Protein AF-Q83UZ7-F1 (afdb_monomer)

pLDDT: mean 91.89, std 6.73, range [69.44, 97.19]

Structure (mmCIF, N/CA/C/O backbone):
data_AF-Q83UZ7-F1
#
_entry.id   AF-Q83UZ7-F1
#
loop_
_atom_site.group_PDB
_atom_site.id
_atom_site.type_symbol
_atom_site.label_atom_id
_atom_site.label_alt_id
_atom_site.label_comp_id
_atom_site.label_asym_id
_atom_site.label_entity_id
_atom_site.label_seq_id
_atom_site.pdbx_PDB_ins_code
_atom_site.Cartn_x
_atom_site.Cartn_y
_atom_site.Cartn_z
_atom_site.occupancy
_atom_site.B_iso_or_equiv
_atom_site.auth_seq_id
_atom_site.auth_comp_id
_atom_site.auth_asym_id
_atom_site.auth_atom_id
_atom_site.pdbx_PDB_model_num
ATOM 1 N N . LEU A 1 1 ? 24.169 -5.501 -16.379 1.00 70.19 1 LEU A N 1
ATOM 2 C CA . LEU A 1 1 ? 23.725 -5.234 -14.991 1.00 70.19 1 LEU A CA 1
ATOM 3 C C . LEU A 1 1 ? 22.826 -3.997 -14.892 1.00 70.19 1 LEU A C 1
ATOM 5 O O . LEU A 1 1 ? 21.701 -4.140 -14.445 1.00 70.19 1 LEU A O 1
ATOM 9 N N . GLY A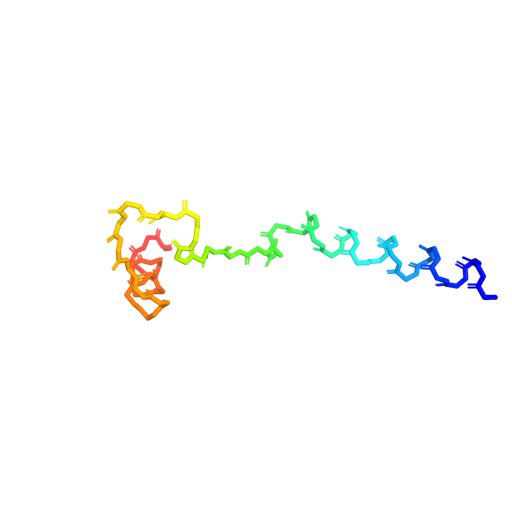 1 2 ? 23.237 -2.809 -15.362 1.00 80.88 2 GLY A N 1
ATOM 10 C CA . GLY A 1 2 ? 22.404 -1.595 -15.238 1.00 80.88 2 GLY A CA 1
ATOM 11 C C . GLY A 1 2 ? 21.039 -1.636 -15.952 1.00 80.88 2 GLY A C 1
ATOM 12 O O . GLY A 1 2 ? 20.045 -1.195 -15.385 1.00 80.88 2 GLY A O 1
ATOM 13 N N . ARG A 1 3 ? 20.957 -2.206 -17.169 1.00 85.19 3 ARG A N 1
ATOM 14 C CA . ARG A 1 3 ? 19.674 -2.324 -17.900 1.00 85.19 3 ARG A CA 1
ATOM 15 C C . ARG A 1 3 ? 18.688 -3.271 -17.215 1.00 85.19 3 ARG A C 1
ATOM 17 O O . ARG A 1 3 ? 17.560 -2.874 -16.971 1.00 85.19 3 ARG A O 1
ATOM 24 N N . SER A 1 4 ? 19.146 -4.458 -16.822 1.00 90.12 4 SER A N 1
ATOM 25 C CA . SER A 1 4 ? 18.312 -5.450 -16.133 1.00 90.12 4 SER A CA 1
ATOM 26 C C . SER A 1 4 ? 17.816 -4.957 -14.770 1.00 90.12 4 SER A C 1
ATOM 28 O O . SER A 1 4 ? 16.687 -5.238 -14.387 1.00 90.12 4 SER A O 1
ATOM 30 N N . TYR A 1 5 ? 18.630 -4.178 -14.047 1.00 95.56 5 TYR A N 1
ATOM 31 C CA . TYR A 1 5 ? 18.206 -3.550 -12.793 1.00 95.56 5 TYR A CA 1
ATOM 32 C C . TYR A 1 5 ? 17.115 -2.495 -13.023 1.00 95.56 5 TYR A C 1
ATOM 34 O O . TYR A 1 5 ? 16.097 -2.492 -12.336 1.00 95.56 5 TYR A O 1
ATOM 42 N N . LYS A 1 6 ? 17.281 -1.641 -14.042 1.00 96.19 6 LYS A N 1
ATOM 43 C CA . LYS A 1 6 ? 16.262 -0.657 -14.432 1.00 96.19 6 LYS A CA 1
ATOM 44 C C . LYS A 1 6 ? 14.941 -1.327 -14.828 1.00 96.19 6 LYS A C 1
ATOM 46 O O . LYS A 1 6 ? 13.886 -0.865 -14.416 1.00 96.19 6 LYS A O 1
ATOM 51 N N . GLU A 1 7 ? 14.994 -2.404 -15.605 1.00 96.94 7 GLU A N 1
ATOM 52 C CA . GLU A 1 7 ? 13.806 -3.167 -16.013 1.00 96.94 7 GLU A CA 1
ATOM 53 C C . GLU A 1 7 ? 13.079 -3.787 -14.814 1.00 96.94 7 GLU A C 1
ATOM 55 O O . GLU A 1 7 ? 11.853 -3.739 -14.757 1.00 96.94 7 GLU A O 1
ATOM 60 N N . ALA A 1 8 ? 13.815 -4.321 -13.835 1.00 96.44 8 ALA A N 1
ATOM 61 C CA . ALA A 1 8 ? 13.227 -4.854 -12.608 1.00 96.44 8 ALA A CA 1
ATOM 62 C C . ALA A 1 8 ? 12.521 -3.766 -11.782 1.00 96.44 8 ALA A C 1
ATOM 64 O O .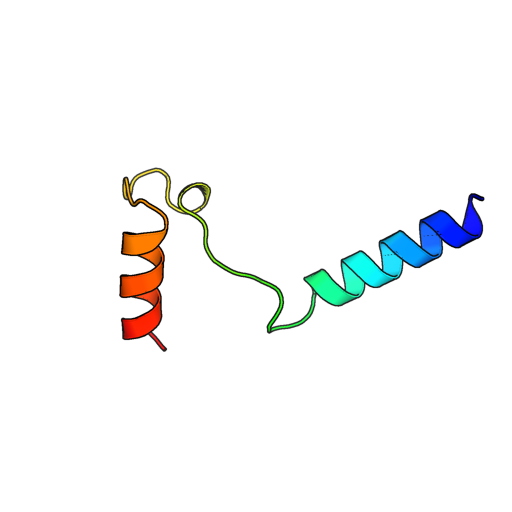 ALA A 1 8 ? 11.402 -3.978 -11.322 1.00 96.44 8 ALA A O 1
ATOM 65 N N . LEU A 1 9 ? 13.136 -2.586 -11.644 1.00 96.88 9 LEU A N 1
ATOM 66 C CA . LEU A 1 9 ? 12.520 -1.458 -10.940 1.00 96.88 9 LEU A CA 1
ATOM 67 C C . LEU A 1 9 ? 11.257 -0.951 -11.642 1.00 96.88 9 LEU A C 1
ATOM 69 O O . LEU A 1 9 ? 10.272 -0.666 -10.974 1.00 96.88 9 LEU A O 1
ATOM 73 N N . LEU A 1 10 ? 11.261 -0.862 -12.976 1.00 97.19 10 LEU A N 1
ATOM 74 C CA . LEU A 1 10 ? 10.075 -0.444 -13.729 1.00 97.19 10 LEU A CA 1
ATOM 75 C C . LEU A 1 10 ? 8.909 -1.418 -13.538 1.00 97.19 10 LEU A C 1
ATOM 77 O O . LEU A 1 10 ? 7.792 -0.968 -13.311 1.00 97.1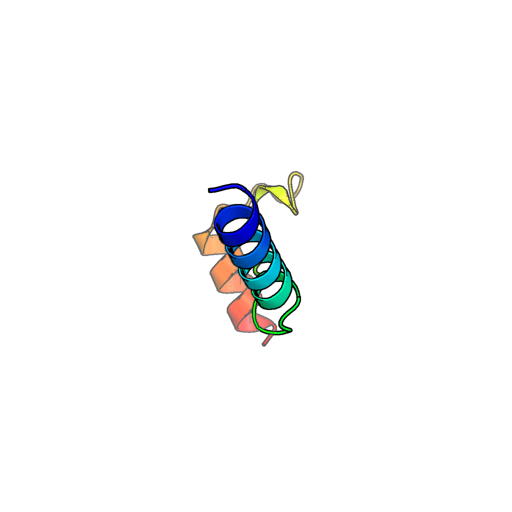9 10 LEU A O 1
ATOM 81 N N . LYS A 1 11 ? 9.177 -2.729 -13.548 1.00 95.81 11 LYS A N 1
ATOM 82 C CA . LYS A 1 11 ? 8.158 -3.750 -13.253 1.00 95.81 11 LYS A CA 1
ATOM 83 C C . LYS A 1 11 ? 7.610 -3.638 -11.830 1.00 95.81 11 LYS A C 1
ATOM 85 O O . LYS A 1 11 ? 6.418 -3.823 -11.624 1.00 95.81 11 LYS A O 1
ATOM 90 N N . LEU A 1 12 ? 8.466 -3.334 -10.851 1.00 94.38 12 LEU A N 1
ATOM 91 C CA . LEU A 1 12 ? 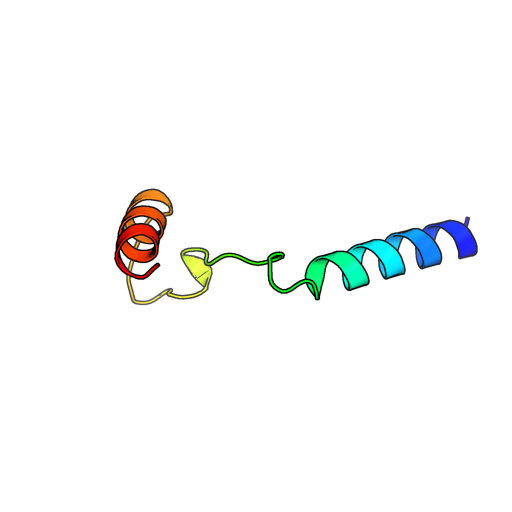8.028 -3.120 -9.471 1.00 94.38 12 LEU A CA 1
ATOM 92 C C . LEU A 1 12 ? 7.130 -1.882 -9.355 1.00 94.38 12 LEU A C 1
ATOM 94 O O . LEU A 1 12 ? 6.090 -1.947 -8.715 1.00 94.38 12 LEU A O 1
ATOM 98 N N . ILE A 1 13 ? 7.506 -0.777 -10.003 1.00 94.69 13 ILE A N 1
ATOM 99 C CA . ILE A 1 13 ? 6.692 0.446 -10.029 1.00 94.69 13 ILE A CA 1
ATOM 100 C C . ILE A 1 13 ? 5.339 0.178 -10.692 1.00 94.69 13 ILE A C 1
ATOM 102 O O . ILE A 1 13 ? 4.317 0.579 -10.149 1.00 94.69 13 ILE A O 1
ATOM 106 N N . GLU A 1 14 ? 5.321 -0.513 -11.834 1.00 95.12 14 GLU A N 1
ATOM 107 C CA . GLU A 1 14 ? 4.083 -0.902 -12.520 1.00 95.12 14 GLU A CA 1
ATOM 108 C C . GLU A 1 14 ? 3.171 -1.730 -11.607 1.00 95.12 14 GLU A C 1
ATOM 110 O O . GLU A 1 14 ? 1.979 -1.447 -11.524 1.00 95.12 14 GLU A O 1
ATOM 115 N N . HIS A 1 15 ? 3.735 -2.683 -10.856 1.00 91.75 15 HIS A N 1
ATOM 116 C CA . HIS A 1 15 ? 2.990 -3.428 -9.846 1.00 91.75 15 HIS A CA 1
ATOM 117 C C . HIS A 1 15 ? 2.414 -2.505 -8.767 1.00 91.75 15 HIS A C 1
ATOM 119 O O . HIS A 1 15 ? 1.216 -2.557 -8.540 1.00 91.75 15 HIS A O 1
ATOM 125 N N . CYS A 1 16 ? 3.217 -1.626 -8.160 1.00 91.38 16 CYS A N 1
ATOM 126 C CA . CYS A 1 16 ? 2.767 -0.703 -7.109 1.00 91.38 16 CYS A CA 1
ATOM 127 C C . CYS A 1 16 ? 1.703 0.315 -7.561 1.00 91.38 16 CYS A C 1
ATOM 129 O O . CYS A 1 16 ? 1.089 0.951 -6.712 1.00 91.38 16 CYS A O 1
ATOM 131 N N . LEU A 1 17 ? 1.516 0.516 -8.868 1.00 91.06 17 LEU A N 1
ATOM 132 C CA . LEU A 1 17 ? 0.484 1.396 -9.426 1.00 91.06 17 LEU A CA 1
ATOM 133 C C . LEU A 1 17 ? -0.825 0.657 -9.757 1.00 91.06 17 LEU A C 1
ATOM 135 O O . LEU A 1 17 ? -1.790 1.298 -10.172 1.00 91.06 17 LEU A O 1
ATOM 139 N N . SER A 1 18 ? -0.864 -0.671 -9.617 1.00 92.12 18 SER A N 1
ATOM 140 C CA . SER A 1 18 ? -2.082 -1.461 -9.811 1.00 92.12 18 SER A CA 1
ATOM 141 C C . SER A 1 18 ? -3.126 -1.107 -8.742 1.00 92.12 18 SER A C 1
ATOM 143 O O . SER A 1 18 ? -2.749 -0.941 -7.586 1.00 92.12 18 SER A O 1
ATOM 145 N N . PRO A 1 19 ? -4.429 -1.033 -9.069 1.00 82.00 19 PRO A N 1
ATOM 146 C CA . PRO A 1 19 ? -5.477 -0.732 -8.088 1.00 82.00 19 PRO A CA 1
ATOM 147 C C . PRO A 1 19 ? -5.540 -1.749 -6.938 1.00 82.00 19 PRO A C 1
ATOM 149 O O . PRO A 1 19 ? -5.851 -1.374 -5.815 1.00 82.00 19 PRO A O 1
ATOM 152 N N . ASP A 1 20 ? -5.189 -3.010 -7.204 1.00 82.38 20 ASP A N 1
ATOM 153 C CA . ASP A 1 20 ? -5.092 -4.072 -6.191 1.00 82.38 20 ASP A CA 1
ATOM 154 C C . ASP A 1 20 ? -3.756 -4.071 -5.428 1.00 82.38 20 ASP A C 1
ATOM 156 O O . ASP A 1 20 ? -3.565 -4.844 -4.490 1.00 82.38 20 ASP A O 1
ATOM 160 N N . ALA A 1 21 ? -2.788 -3.256 -5.856 1.00 80.94 21 ALA A N 1
ATOM 161 C CA . ALA A 1 21 ? -1.498 -3.149 -5.196 1.00 80.94 21 ALA A CA 1
ATOM 162 C C . ALA A 1 21 ? -1.543 -2.013 -4.183 1.00 80.94 21 ALA A C 1
ATOM 164 O O . ALA A 1 21 ? -1.395 -0.834 -4.496 1.00 80.94 21 ALA A O 1
ATOM 165 N N . GLY A 1 22 ? -1.746 -2.396 -2.936 1.00 79.50 22 GLY A N 1
ATOM 166 C CA . GLY A 1 22 ? -1.857 -1.474 -1.828 1.00 79.50 22 GLY A CA 1
ATOM 167 C C . GLY A 1 22 ? -2.421 -2.193 -0.618 1.00 79.50 22 GLY A C 1
ATOM 168 O O . GLY A 1 22 ? -2.697 -3.388 -0.647 1.00 79.50 22 GLY A O 1
ATOM 169 N N . GLY A 1 23 ? -2.549 -1.455 0.465 1.00 87.19 23 GLY A N 1
ATOM 170 C CA . GLY A 1 23 ? -3.050 -1.943 1.734 1.00 87.19 23 GLY A CA 1
ATOM 171 C C . GLY A 1 23 ? -2.739 -0.901 2.785 1.00 87.19 23 GLY A C 1
ATOM 172 O O . GLY A 1 23 ? -1.804 -0.111 2.626 1.00 87.19 23 GLY A O 1
ATOM 173 N N . TYR A 1 24 ? -3.537 -0.877 3.838 1.00 92.25 24 TYR A N 1
ATOM 174 C CA . TYR A 1 24 ? -3.280 0.011 4.951 1.00 92.25 24 TYR A CA 1
ATOM 175 C C . TYR A 1 24 ? -2.433 -0.697 5.997 1.00 92.25 24 TYR A C 1
ATOM 177 O O . TYR A 1 24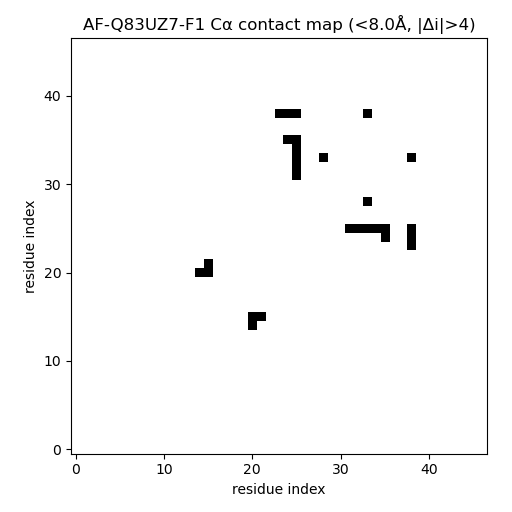 ? -2.616 -1.880 6.293 1.00 92.25 24 TYR A O 1
ATOM 185 N N . THR A 1 25 ? -1.519 0.055 6.587 1.00 94.19 25 THR A N 1
ATOM 186 C CA . THR A 1 25 ? -0.738 -0.372 7.741 1.00 94.19 25 THR A CA 1
ATOM 187 C C . THR A 1 25 ? -1.059 0.525 8.936 1.00 94.19 25 THR A C 1
ATOM 189 O O . THR A 1 25 ? -1.458 1.680 8.765 1.00 94.19 25 THR A O 1
ATOM 192 N N . PRO A 1 26 ? -0.811 0.072 10.176 1.00 97.00 26 PRO A N 1
ATOM 193 C CA . PRO A 1 26 ? -0.951 0.923 11.356 1.00 97.00 26 PRO A CA 1
ATOM 194 C C . PRO A 1 26 ? -0.178 2.248 11.292 1.00 97.00 26 PRO A C 1
ATOM 196 O O . PRO A 1 26 ? -0.581 3.237 11.902 1.00 97.00 26 PRO A O 1
ATOM 199 N N . SER A 1 27 ? 0.932 2.291 10.548 1.00 96.06 27 SER A N 1
ATOM 200 C CA . SER A 1 27 ? 1.756 3.499 10.408 1.00 96.06 27 SER A CA 1
ATOM 201 C C . SER A 1 27 ? 1.084 4.599 9.581 1.00 96.06 27 SER A C 1
ATOM 203 O O . SER A 1 27 ? 1.457 5.762 9.727 1.00 96.06 27 SER A O 1
ATOM 205 N N . ASP A 1 28 ? 0.072 4.260 8.780 1.00 94.94 28 ASP A N 1
ATOM 206 C CA . ASP A 1 28 ? -0.757 5.227 8.053 1.00 94.94 28 ASP A CA 1
ATOM 207 C C . ASP A 1 28 ? -1.752 5.947 8.988 1.00 94.94 28 ASP A C 1
ATOM 209 O O . ASP A 1 28 ? -2.188 7.063 8.702 1.00 94.94 28 ASP A O 1
ATOM 213 N N . PHE A 1 29 ? -2.052 5.354 10.154 1.00 94.75 29 PHE A N 1
ATOM 214 C CA . PHE A 1 29 ? -2.995 5.870 11.156 1.00 94.75 29 PHE A CA 1
ATOM 215 C C . PHE A 1 29 ? -2.369 5.955 12.562 1.00 94.7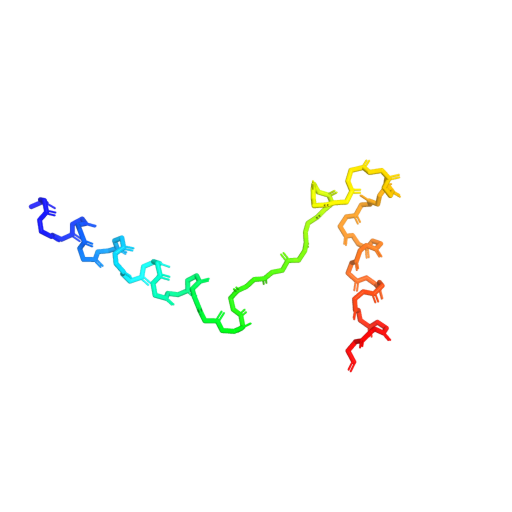5 29 PHE A C 1
ATOM 217 O O . PHE A 1 29 ? -2.886 5.368 13.517 1.00 94.75 29 PHE A O 1
ATOM 224 N N . PRO A 1 30 ? -1.283 6.729 12.754 1.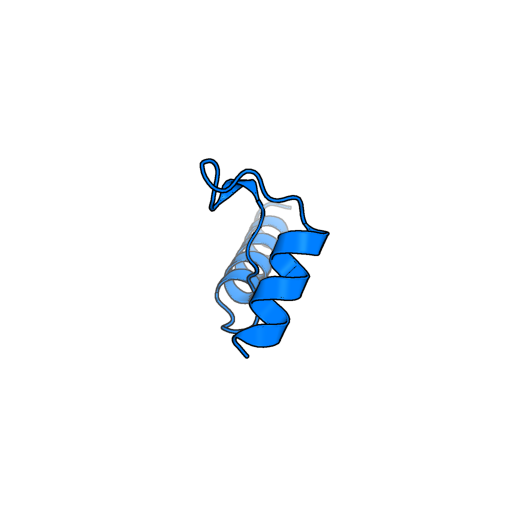00 94.75 30 PRO A N 1
ATOM 225 C CA . PRO A 1 30 ? -0.480 6.689 13.981 1.00 94.75 30 PRO A CA 1
ATOM 226 C C . PRO A 1 30 ? -1.240 7.103 15.253 1.00 94.75 30 PRO A C 1
ATOM 228 O O . PRO A 1 30 ? -0.833 6.748 16.356 1.00 94.75 30 PRO A O 1
ATOM 231 N N . VAL A 1 31 ? -2.341 7.848 15.113 1.00 97.19 31 VAL A N 1
ATOM 232 C CA . VAL A 1 31 ? -3.181 8.317 16.231 1.00 97.19 31 VAL A CA 1
ATOM 233 C C . VAL A 1 31 ? -4.260 7.294 16.617 1.00 97.19 31 VAL A C 1
ATOM 235 O O . VAL A 1 31 ? -4.810 7.370 17.711 1.00 97.19 31 VAL A O 1
ATOM 238 N N . ALA A 1 32 ? -4.564 6.326 15.746 1.00 96.00 32 ALA A N 1
ATOM 239 C CA . ALA A 1 32 ? -5.597 5.321 15.995 1.00 96.00 32 ALA A CA 1
ATOM 240 C C . ALA A 1 32 ? -5.127 4.200 16.941 1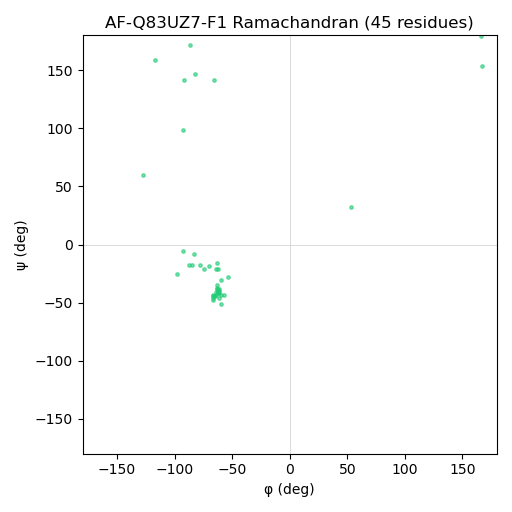.00 96.00 32 ALA A C 1
ATOM 242 O O . ALA A 1 32 ? -5.960 3.507 17.514 1.00 96.00 32 ALA A O 1
ATOM 243 N N . HIS A 1 33 ? -3.808 4.042 17.127 1.00 95.38 33 HIS A N 1
ATOM 244 C CA . HIS A 1 33 ? -3.196 3.021 17.991 1.00 95.38 33 HIS A CA 1
ATOM 245 C C . HIS A 1 33 ? -3.654 1.578 17.701 1.00 95.38 33 HIS A C 1
ATOM 247 O O . HIS A 1 33 ? -3.696 0.752 18.608 1.00 95.38 33 HIS A O 1
ATOM 253 N N . LEU A 1 34 ? -3.958 1.279 16.436 1.00 97.00 34 LEU A N 1
ATOM 254 C CA . LEU A 1 34 ? -4.386 -0.045 15.989 1.00 97.00 34 LEU A CA 1
ATOM 255 C C . LEU A 1 34 ? -3.186 -0.965 15.759 1.00 97.00 34 LEU A C 1
ATOM 257 O O . LEU A 1 34 ? -2.127 -0.528 15.299 1.00 97.00 34 LEU A O 1
ATOM 261 N N . ASN A 1 35 ? -3.361 -2.253 16.025 1.00 96.25 35 ASN A N 1
ATOM 262 C CA . ASN A 1 35 ? -2.501 -3.290 15.465 1.00 96.25 35 ASN A CA 1
ATOM 263 C C . ASN A 1 35 ? -3.013 -3.738 14.077 1.00 96.25 35 ASN A C 1
ATOM 265 O O . ASN A 1 35 ? -4.085 -3.326 13.641 1.00 96.25 35 ASN A O 1
ATOM 269 N N . GLN A 1 36 ? -2.238 -4.563 13.360 1.00 96.00 36 GLN A N 1
ATOM 270 C CA . GLN A 1 36 ? -2.611 -4.991 12.003 1.00 96.00 36 GLN A CA 1
ATOM 271 C C . GLN A 1 36 ? -3.929 -5.783 11.977 1.00 96.00 36 GLN A C 1
ATOM 273 O O . GLN A 1 36 ? -4.730 -5.556 11.085 1.00 96.00 36 GLN A O 1
ATOM 278 N N . GLN A 1 37 ? -4.194 -6.642 12.968 1.00 97.00 37 GLN A N 1
ATOM 279 C CA . GLN A 1 37 ? -5.433 -7.426 13.023 1.00 97.00 37 GLN A CA 1
ATOM 280 C C . GLN A 1 37 ? -6.662 -6.530 13.211 1.00 97.00 37 GLN A C 1
ATOM 282 O O . GLN A 1 37 ? -7.650 -6.700 12.514 1.00 97.00 37 GLN A O 1
ATOM 287 N N . GLU A 1 38 ? -6.588 -5.553 14.118 1.00 97.12 38 GLU A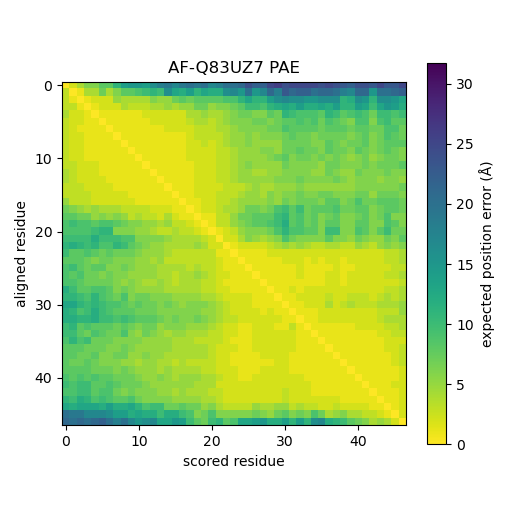 N 1
ATOM 288 C CA . GLU A 1 38 ? -7.688 -4.601 14.342 1.00 97.12 38 GLU A CA 1
ATOM 289 C C . GLU A 1 38 ? -7.969 -3.754 13.095 1.00 97.12 38 GLU A C 1
ATOM 291 O O . GLU A 1 38 ? -9.121 -3.456 12.794 1.00 97.12 38 GLU A O 1
ATOM 296 N N . LEU A 1 39 ? -6.920 -3.364 12.364 1.00 96.44 39 LEU A N 1
ATOM 297 C CA . LEU A 1 39 ? -7.055 -2.642 11.102 1.00 96.44 39 LEU A CA 1
ATOM 298 C C . LEU A 1 39 ? -7.699 -3.516 10.018 1.00 96.44 39 LEU A C 1
ATOM 300 O O . LEU A 1 39 ? -8.617 -3.055 9.345 1.00 96.44 39 LEU A O 1
ATOM 304 N N . ASP A 1 40 ? -7.248 -4.761 9.872 1.00 95.00 40 ASP A N 1
ATOM 305 C CA . ASP A 1 40 ? -7.783 -5.709 8.891 1.00 95.00 40 ASP A CA 1
ATOM 306 C C . ASP A 1 40 ? -9.267 -6.020 9.162 1.00 95.00 40 ASP A C 1
ATOM 308 O O . ASP A 1 40 ? -10.064 -6.055 8.225 1.00 95.00 40 ASP A O 1
ATOM 312 N N . ASP A 1 41 ? -9.656 -6.171 10.434 1.00 95.94 41 ASP A N 1
ATOM 313 C CA . ASP A 1 41 ? -11.049 -6.400 10.837 1.00 95.94 41 ASP A CA 1
ATOM 314 C C . ASP A 1 41 ? -11.952 -5.218 10.434 1.00 95.94 41 ASP A C 1
ATOM 316 O O . ASP A 1 41 ? -13.043 -5.428 9.910 1.00 95.94 41 ASP A O 1
ATOM 320 N N . ILE A 1 42 ? -11.485 -3.975 10.613 1.00 95.06 42 ILE A N 1
ATOM 321 C CA . ILE A 1 42 ? -12.220 -2.766 10.201 1.00 95.06 42 ILE A CA 1
ATOM 322 C C . ILE A 1 42 ? -12.343 -2.688 8.675 1.00 95.06 42 ILE A C 1
ATOM 324 O O . ILE A 1 42 ? -13.405 -2.343 8.162 1.00 95.06 42 ILE A O 1
ATOM 328 N N . LEU A 1 43 ? -11.271 -2.983 7.935 1.00 92.94 43 LEU A N 1
ATOM 329 C CA . LEU A 1 43 ? -11.299 -2.944 6.469 1.00 92.94 43 LEU A CA 1
ATOM 330 C C . LEU A 1 43 ? -12.276 -3.976 5.897 1.00 92.94 43 LEU A C 1
ATOM 332 O O . LEU A 1 43 ? -13.011 -3.655 4.967 1.00 92.94 43 LEU A O 1
ATOM 336 N N . ALA A 1 44 ? -12.353 -5.159 6.509 1.00 92.62 44 ALA A N 1
ATOM 337 C CA . ALA A 1 44 ? -13.311 -6.195 6.135 1.00 92.62 44 ALA A CA 1
ATOM 338 C C . ALA A 1 44 ? -14.784 -5.795 6.364 1.00 92.62 44 ALA A C 1
ATOM 340 O O . ALA A 1 44 ? -15.669 -6.399 5.762 1.00 92.62 44 ALA A O 1
ATOM 341 N N . GLU A 1 45 ? -15.064 -4.809 7.224 1.00 94.19 45 GLU A N 1
ATOM 342 C CA . GLU A 1 45 ? -16.412 -4.247 7.404 1.00 94.19 45 GLU A CA 1
ATOM 343 C C . GLU A 1 45 ? -16.759 -3.143 6.385 1.00 94.19 45 GLU A C 1
ATOM 345 O O . GLU A 1 45 ? -17.935 -2.793 6.252 1.00 94.19 45 GLU A O 1
ATOM 350 N N . ILE A 1 46 ? -15.760 -2.553 5.716 1.00 87.62 46 ILE A N 1
ATOM 351 C CA . ILE A 1 46 ? -15.919 -1.392 4.819 1.00 87.62 46 ILE A CA 1
ATOM 352 C C . ILE A 1 46 ? -16.011 -1.807 3.338 1.00 87.62 46 ILE A C 1
ATOM 354 O O . ILE A 1 46 ? -16.606 -1.062 2.552 1.00 87.62 46 ILE A O 1
ATOM 358 N N . ASP A 1 47 ? -15.452 -2.965 2.973 1.00 69.44 47 ASP A N 1
ATOM 359 C CA . ASP A 1 47 ? -15.630 -3.614 1.658 1.00 69.44 47 ASP A CA 1
ATOM 360 C C . ASP A 1 47 ? -17.076 -4.104 1.421 1.00 69.44 47 ASP A C 1
ATOM 362 O O . ASP A 1 47 ? -17.574 -3.947 0.276 1.00 69.44 47 ASP A O 1
#

Sequence (47 aa):
LGRSYKEALLKLIEHCLSPDAGGYTPSDFPVAHLNQQELDDILAEID

Mean predicted aligned error: 5.23 Å

Radius of gyration: 15.84 Å; Cα contacts (8 Å, |Δi|>4): 14; chains: 1; bounding box: 40×16×36 Å

Solvent-accessible surface area (backbone atoms only — not comparable to full-atom values): 3000 Å² total; per-residue (Å²): 110,72,66,63,52,52,54,52,51,52,52,50,50,55,48,60,69,36,92,83,41,77,81,89,54,45,81,82,42,71,88,72,74,51,53,66,66,61,49,51,56,53,51,69,74,72,114

Secondary structure (DSSP, 8-state):
-HHHHHHHHHHHHHHHTSTTS----GGG-TTT---HHHHHHHHHHH-

Foldseek 3Di:
DVVVVVVVVVVVVVQCPDPPNDDDACVVVVPVPDHPVRRVVVVVVVD

Organism: NCBI:txid59622